Protein AF-A0A3M1G5M4-F1 (afdb_monomer_lite)

Sequence (128 aa):
MGLYNNISKVSLKWKFIGIAILLLLGIESVFSCYNLRFIGELIKRDDIKRVHLIAEIIKNGLYNIMLQGRGKEFQNFLDSLIAEELEEVRIFDPYSGTIVASSVRSEIGQRIYKEDLQRYQHQGQPEV

pLDDT: mean 76.92, std 12.08, range [38.0, 94.06]

Radius of gyration: 28.44 Å; chains: 1; bounding box: 59×42×74 Å

Structure (mmCIF, N/CA/C/O backbone):
data_AF-A0A3M1G5M4-F1
#
_entry.id   AF-A0A3M1G5M4-F1
#
loop_
_atom_site.group_PDB
_atom_site.id
_atom_site.type_symbol
_atom_site.label_atom_id
_atom_site.label_alt_id
_atom_site.label_comp_id
_atom_site.label_asym_id
_atom_site.label_entity_id
_atom_site.label_seq_id
_atom_site.pdbx_PDB_ins_code
_atom_site.Cartn_x
_atom_site.Cartn_y
_atom_site.Cartn_z
_atom_site.occupancy
_atom_site.B_iso_or_equiv
_atom_site.auth_seq_id
_atom_site.auth_comp_id
_atom_site.auth_asym_id
_atom_site.auth_atom_id
_atom_site.pdbx_PDB_model_num
ATOM 1 N N . MET A 1 1 ? 35.215 -23.759 -34.981 1.00 49.88 1 MET A N 1
ATOM 2 C CA . MET A 1 1 ? 36.030 -22.773 -35.730 1.00 49.88 1 MET A CA 1
ATOM 3 C C . MET A 1 1 ? 35.537 -22.704 -37.182 1.00 49.88 1 MET A C 1
ATOM 5 O O . MET A 1 1 ? 36.193 -23.198 -38.080 1.00 49.88 1 MET A O 1
ATOM 9 N N . GLY A 1 2 ? 34.321 -22.190 -37.410 1.00 48.41 2 GLY A N 1
ATOM 10 C CA . GLY A 1 2 ? 33.656 -22.242 -38.731 1.00 48.41 2 GLY A CA 1
ATOM 11 C C . GLY A 1 2 ? 32.691 -21.084 -39.019 1.00 48.41 2 GLY A C 1
ATOM 12 O O . GLY A 1 2 ? 32.420 -20.786 -40.175 1.00 48.41 2 GLY A O 1
ATOM 13 N N . LEU A 1 3 ? 32.244 -20.359 -37.986 1.00 51.59 3 LEU A N 1
ATOM 14 C CA . LEU A 1 3 ? 31.397 -19.168 -38.134 1.00 51.59 3 LEU A CA 1
ATOM 15 C C . LEU A 1 3 ? 32.161 -17.940 -38.658 1.00 51.59 3 LEU A C 1
ATOM 17 O O . LEU A 1 3 ? 31.621 -17.179 -39.455 1.00 51.59 3 LEU A O 1
ATOM 21 N N . TYR A 1 4 ? 33.435 -17.778 -38.285 1.00 53.66 4 TYR A N 1
ATOM 22 C CA . TYR A 1 4 ? 34.236 -16.610 -38.683 1.00 53.66 4 TYR A CA 1
ATOM 23 C C . TYR A 1 4 ? 34.513 -16.564 -40.199 1.00 53.66 4 TYR A C 1
ATOM 25 O O . TYR A 1 4 ? 34.585 -15.492 -40.797 1.00 53.66 4 TYR A O 1
ATOM 33 N N . ASN A 1 5 ? 34.595 -17.733 -40.846 1.00 53.19 5 ASN A N 1
ATOM 34 C CA . ASN A 1 5 ? 34.932 -17.836 -42.268 1.00 53.19 5 ASN A CA 1
ATOM 35 C C . ASN A 1 5 ? 33.760 -17.488 -43.202 1.00 53.19 5 ASN A C 1
ATOM 37 O O . ASN A 1 5 ? 33.986 -17.036 -44.323 1.00 53.19 5 ASN A O 1
ATOM 41 N N . ASN A 1 6 ? 32.512 -17.643 -42.746 1.00 56.22 6 ASN A N 1
ATOM 42 C CA . ASN A 1 6 ? 31.329 -17.290 -43.541 1.00 56.22 6 ASN A CA 1
ATOM 43 C C . ASN A 1 6 ? 31.044 -15.781 -43.523 1.00 56.22 6 ASN A C 1
ATOM 45 O O . ASN A 1 6 ? 30.634 -15.215 -44.533 1.00 56.22 6 ASN A O 1
ATOM 49 N N . ILE A 1 7 ? 31.353 -15.105 -42.412 1.00 57.41 7 ILE A N 1
ATOM 50 C CA . ILE A 1 7 ? 31.188 -13.650 -42.265 1.00 57.41 7 ILE A CA 1
ATOM 51 C C . ILE A 1 7 ? 32.133 -12.892 -43.215 1.00 57.41 7 ILE A C 1
ATOM 53 O O . ILE A 1 7 ? 31.797 -11.819 -43.715 1.00 57.41 7 ILE A O 1
ATOM 57 N N . SER A 1 8 ? 33.297 -13.466 -43.534 1.00 57.69 8 SER A N 1
ATOM 58 C CA . SER A 1 8 ? 34.268 -12.878 -44.464 1.00 57.69 8 SER A CA 1
ATOM 59 C C . SER A 1 8 ? 33.704 -12.682 -45.883 1.00 57.69 8 SER A C 1
ATOM 61 O O . SER A 1 8 ? 33.941 -11.628 -46.474 1.00 57.69 8 SER A O 1
ATOM 63 N N . LYS A 1 9 ? 32.868 -13.614 -46.376 1.00 61.06 9 LYS A N 1
ATOM 64 C CA . LYS A 1 9 ? 32.287 -13.610 -47.739 1.00 61.06 9 LYS A CA 1
ATOM 65 C C . LYS A 1 9 ? 31.074 -12.688 -47.928 1.00 61.06 9 LYS A C 1
ATOM 67 O O . LYS A 1 9 ? 30.609 -12.512 -49.051 1.00 61.06 9 LYS A O 1
ATOM 72 N N . VAL A 1 10 ? 30.550 -12.105 -46.852 1.00 64.50 10 VAL A N 1
ATOM 73 C CA . VAL A 1 10 ? 29.405 -11.188 -46.907 1.00 64.50 10 VAL A CA 1
ATOM 74 C C . VAL A 1 10 ? 29.863 -9.832 -47.452 1.00 64.50 10 VAL A C 1
ATOM 76 O O . VAL A 1 10 ? 30.880 -9.293 -47.005 1.00 64.50 10 VAL A O 1
ATOM 79 N N . SER A 1 11 ? 29.126 -9.278 -48.422 1.00 76.06 11 SER A N 1
ATOM 80 C CA . SER A 1 11 ? 29.497 -8.007 -49.054 1.00 76.06 11 SER A CA 1
ATOM 81 C C . SER A 1 11 ? 29.591 -6.883 -48.016 1.00 76.06 11 SER A C 1
ATOM 83 O O . SER A 1 11 ? 28.839 -6.847 -47.040 1.00 76.06 11 SER A O 1
ATOM 85 N N . LEU A 1 12 ? 30.531 -5.954 -48.219 1.00 76.25 12 LEU A N 1
ATOM 86 C CA . LEU A 1 12 ? 30.846 -4.892 -47.256 1.00 76.25 12 LEU A CA 1
ATOM 87 C C . LEU A 1 12 ? 29.596 -4.094 -46.831 1.00 76.25 12 LEU A C 1
ATOM 89 O O . LEU A 1 12 ? 29.453 -3.742 -45.665 1.00 76.25 12 LEU A O 1
ATOM 93 N N . LYS A 1 13 ? 28.643 -3.907 -47.756 1.00 81.50 13 LYS A N 1
ATOM 94 C CA . LYS A 1 13 ? 27.353 -3.236 -47.523 1.00 81.50 13 LYS A CA 1
ATOM 95 C C . LYS A 1 13 ? 26.525 -3.917 -46.424 1.00 81.50 13 LYS A C 1
ATOM 97 O O . LYS A 1 13 ? 25.999 -3.242 -45.547 1.00 81.50 13 LYS A O 1
ATOM 102 N N . TRP A 1 14 ? 26.461 -5.248 -46.424 1.00 82.00 14 TRP A N 1
ATOM 103 C CA . TRP A 1 14 ? 25.706 -6.020 -45.432 1.00 82.00 14 TRP A CA 1
ATOM 104 C C . TRP A 1 14 ? 26.375 -6.045 -44.054 1.00 82.00 14 TRP A C 1
ATOM 106 O O . TRP A 1 14 ? 25.678 -6.097 -43.044 1.00 82.00 14 TRP A O 1
ATOM 116 N N . LYS A 1 15 ? 27.709 -5.934 -43.991 1.00 82.19 15 LYS A N 1
ATOM 117 C CA . LYS A 1 15 ? 28.430 -5.783 -42.715 1.00 82.19 15 LYS A CA 1
ATOM 118 C C . LYS A 1 15 ? 28.076 -4.460 -42.032 1.00 82.19 15 LYS A C 1
ATOM 120 O O . LYS A 1 15 ? 27.795 -4.456 -40.838 1.00 82.19 15 LYS A O 1
ATOM 125 N N . PHE A 1 16 ? 28.013 -3.364 -42.792 1.00 88.19 16 PHE A N 1
ATOM 126 C CA . PHE A 1 16 ? 27.584 -2.063 -42.267 1.00 88.19 16 PHE A CA 1
ATOM 127 C C . PHE A 1 16 ? 26.124 -2.066 -41.806 1.00 88.19 16 PHE A C 1
ATOM 129 O O . PHE A 1 16 ? 25.833 -1.548 -40.732 1.00 88.19 16 PHE A O 1
ATOM 136 N N . ILE A 1 17 ? 25.223 -2.701 -42.563 1.00 88.44 17 ILE A N 1
ATOM 137 C CA . ILE A 1 17 ? 23.811 -2.852 -42.174 1.00 88.44 17 ILE A CA 1
ATOM 138 C C . ILE A 1 17 ? 23.686 -3.640 -40.862 1.00 88.44 17 ILE A C 1
ATOM 140 O O . ILE A 1 17 ? 22.975 -3.214 -39.957 1.00 88.44 17 ILE A O 1
ATOM 144 N N . GLY A 1 18 ? 24.420 -4.748 -40.722 1.00 88.12 18 GLY A N 1
ATOM 145 C CA . GLY A 1 18 ? 24.417 -5.546 -39.494 1.00 88.12 18 GLY A CA 1
ATOM 146 C C . GLY A 1 18 ? 24.924 -4.771 -38.275 1.00 88.12 18 GLY A C 1
ATOM 147 O O . GLY A 1 18 ? 24.314 -4.840 -37.213 1.00 88.12 18 GLY A O 1
ATOM 148 N N . ILE A 1 19 ? 25.997 -3.988 -38.435 1.00 89.75 19 ILE A N 1
ATOM 149 C CA . ILE A 1 19 ? 26.532 -3.127 -37.368 1.00 89.75 19 ILE A CA 1
ATOM 150 C C . ILE A 1 19 ? 25.530 -2.030 -36.994 1.00 89.75 19 ILE A C 1
ATOM 152 O O . ILE A 1 19 ? 25.320 -1.784 -35.811 1.00 89.75 19 ILE A O 1
ATOM 156 N N . ALA A 1 20 ? 24.883 -1.400 -37.977 1.00 90.81 20 ALA A N 1
ATOM 157 C CA . ALA A 1 20 ? 23.881 -0.367 -37.727 1.00 90.81 20 ALA A CA 1
ATOM 158 C C . ALA A 1 20 ? 22.679 -0.913 -36.937 1.00 90.81 20 ALA A C 1
ATOM 160 O O . ALA A 1 20 ? 22.239 -0.276 -35.984 1.00 90.81 20 ALA A O 1
ATOM 161 N N . ILE A 1 21 ? 22.200 -2.115 -37.276 1.00 93.4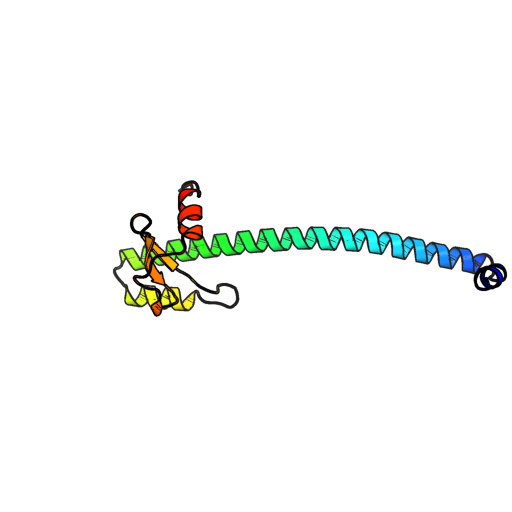4 21 ILE A N 1
ATOM 162 C CA . ILE A 1 21 ? 21.134 -2.801 -36.529 1.00 93.44 21 ILE A CA 1
ATOM 163 C C . ILE A 1 21 ? 21.590 -3.123 -35.101 1.00 93.44 21 ILE A C 1
ATOM 165 O O . ILE A 1 21 ? 20.847 -2.890 -34.155 1.00 93.44 21 ILE A O 1
ATOM 169 N N . LEU A 1 22 ? 22.819 -3.615 -34.926 1.00 92.38 22 LEU A N 1
ATOM 170 C CA . LEU A 1 22 ? 23.381 -3.907 -33.603 1.00 92.38 22 LEU A CA 1
ATOM 171 C C . LEU A 1 22 ? 23.484 -2.657 -32.724 1.00 92.38 22 LEU A C 1
ATOM 173 O O . LEU A 1 22 ? 23.175 -2.714 -31.536 1.00 92.38 22 LEU A O 1
ATOM 177 N N . LEU A 1 23 ? 23.895 -1.531 -33.308 1.00 93.19 23 LEU A N 1
ATOM 178 C CA . LEU A 1 23 ? 23.960 -0.250 -32.610 1.00 93.19 23 LEU A CA 1
ATOM 179 C C . LEU A 1 23 ? 22.565 0.252 -32.232 1.00 93.19 23 LEU A C 1
ATOM 181 O O . LEU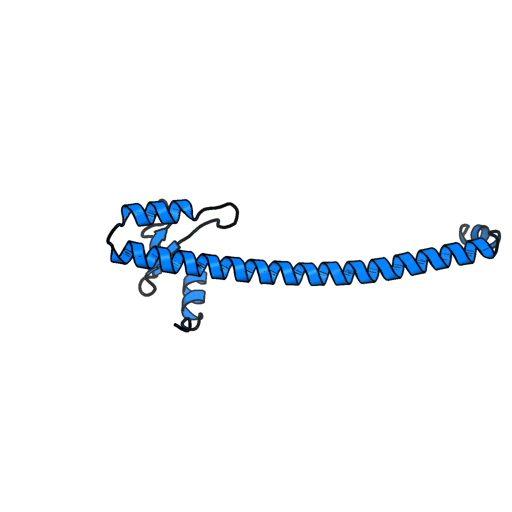 A 1 23 ? 22.372 0.668 -31.094 1.00 93.19 23 LEU A O 1
ATOM 185 N N . LEU A 1 24 ? 21.595 0.157 -33.145 1.00 93.81 24 LEU A N 1
ATOM 186 C CA . LEU A 1 24 ? 20.197 0.497 -32.868 1.00 93.81 24 LEU A CA 1
ATOM 187 C C . LEU A 1 24 ? 19.637 -0.334 -31.710 1.00 93.81 24 LEU A C 1
ATOM 189 O O . LEU A 1 24 ? 19.181 0.234 -30.722 1.00 93.81 24 LEU A O 1
ATOM 193 N N . LEU A 1 25 ? 19.766 -1.661 -31.777 1.00 94.06 25 LEU A N 1
ATOM 194 C CA . LEU A 1 25 ? 19.302 -2.563 -30.720 1.00 94.06 25 LEU A CA 1
ATOM 195 C C . LEU A 1 25 ? 20.005 -2.301 -29.384 1.00 94.06 25 LEU A C 1
ATOM 197 O O . LEU A 1 25 ? 19.379 -2.387 -28.327 1.00 94.06 25 LEU A O 1
ATOM 201 N N . GLY A 1 26 ? 21.299 -1.972 -29.418 1.00 93.25 26 GLY A N 1
ATOM 202 C CA . GLY A 1 26 ? 22.059 -1.608 -28.226 1.00 93.25 26 GLY A CA 1
ATOM 203 C C . GLY A 1 26 ? 21.512 -0.346 -27.559 1.00 93.25 26 GLY A C 1
ATOM 204 O O . GLY A 1 26 ? 21.272 -0.345 -26.352 1.00 93.25 26 GLY A O 1
ATOM 205 N N . ILE A 1 27 ? 21.263 0.706 -28.343 1.00 93.25 27 ILE A N 1
ATOM 206 C CA . ILE A 1 27 ? 20.713 1.975 -27.848 1.00 93.25 27 ILE A CA 1
ATOM 207 C C . ILE A 1 27 ? 19.299 1.769 -27.290 1.00 93.25 27 ILE A C 1
ATOM 209 O O . ILE A 1 27 ? 19.017 2.202 -26.171 1.00 93.25 27 ILE A O 1
ATOM 213 N N . GLU A 1 28 ? 18.433 1.061 -28.020 1.00 91.69 28 GLU A N 1
ATOM 214 C CA . GLU A 1 28 ? 17.067 0.757 -27.578 1.00 91.69 28 GLU A CA 1
ATOM 215 C C . GLU A 1 28 ? 17.052 -0.071 -26.288 1.00 91.69 28 GLU A C 1
ATOM 217 O O . GLU A 1 28 ? 16.288 0.227 -25.372 1.00 91.69 28 GLU A O 1
ATOM 222 N N . SER A 1 29 ? 17.941 -1.059 -26.162 1.00 91.31 29 SER A N 1
ATOM 223 C CA . SER A 1 29 ? 18.038 -1.894 -24.957 1.00 91.31 29 SER A CA 1
ATOM 224 C C . SER A 1 29 ? 18.456 -1.086 -23.727 1.00 91.31 29 SER A C 1
ATOM 226 O O . SER A 1 29 ? 17.886 -1.255 -22.646 1.00 91.31 29 SER A O 1
ATOM 228 N N . VAL A 1 30 ? 19.429 -0.180 -23.878 1.00 90.88 30 VAL A N 1
ATOM 229 C CA . VAL A 1 30 ? 19.865 0.707 -22.788 1.00 90.88 30 VAL A CA 1
ATOM 230 C C . VAL A 1 30 ? 18.732 1.646 -22.377 1.00 90.88 30 VAL A C 1
ATOM 232 O O . VAL A 1 30 ? 18.440 1.765 -21.185 1.00 90.88 30 VAL A O 1
ATOM 235 N N . PHE A 1 31 ? 18.055 2.262 -23.350 1.00 91.00 31 PHE A N 1
ATOM 236 C CA . PHE A 1 31 ? 16.930 3.157 -23.086 1.00 91.00 31 PHE A CA 1
ATOM 237 C C . PHE A 1 31 ? 15.766 2.423 -22.409 1.00 91.00 31 PHE A C 1
ATOM 239 O O . PHE A 1 31 ? 15.228 2.900 -21.411 1.00 91.00 31 PHE A O 1
ATOM 246 N N . SER A 1 32 ? 15.428 1.221 -22.880 1.00 88.81 32 SER A N 1
ATOM 247 C CA . SER A 1 32 ? 14.386 0.380 -22.289 1.00 88.81 32 SER A CA 1
ATOM 248 C C . SER A 1 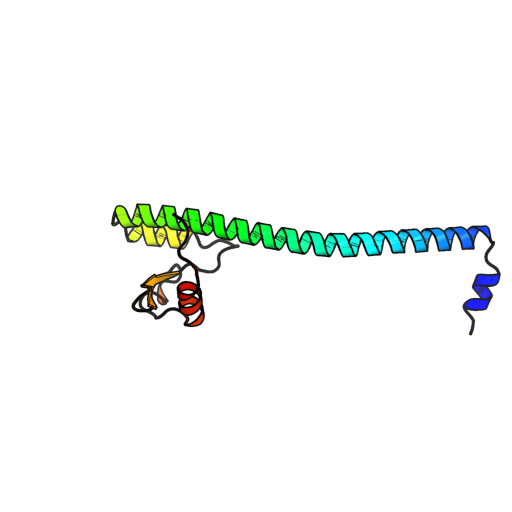32 ? 14.705 0.008 -20.841 1.00 88.81 32 SER A C 1
ATOM 250 O O . SER A 1 32 ? 13.824 0.049 -19.985 1.00 88.81 32 SER A O 1
ATOM 252 N N . CYS A 1 33 ? 15.961 -0.328 -20.539 1.00 84.00 33 CYS A N 1
ATOM 253 C CA . CYS A 1 33 ? 16.375 -0.670 -19.179 1.00 84.00 33 CYS A CA 1
ATOM 254 C C . CYS A 1 33 ? 16.276 0.540 -18.234 1.00 84.00 33 CYS A C 1
ATOM 256 O O . CYS A 1 33 ? 15.806 0.413 -17.101 1.00 84.00 33 CYS A O 1
ATOM 258 N N . TYR A 1 34 ? 16.656 1.728 -18.712 1.00 85.06 34 TYR A N 1
ATOM 259 C CA . TYR A 1 34 ? 16.507 2.968 -17.952 1.00 85.06 34 TYR A CA 1
ATOM 260 C C . TYR A 1 34 ? 15.031 3.311 -17.709 1.00 85.06 34 TYR A C 1
ATOM 262 O O . TYR A 1 34 ? 14.634 3.594 -16.579 1.00 85.06 34 TYR A O 1
ATOM 270 N N . ASN A 1 35 ? 14.205 3.206 -18.751 1.00 82.00 35 ASN A N 1
ATOM 271 C CA . ASN A 1 35 ? 12.781 3.507 -18.679 1.00 82.00 35 ASN A CA 1
ATOM 272 C C . ASN A 1 35 ? 12.038 2.561 -17.722 1.00 82.00 35 ASN A C 1
ATOM 274 O O . ASN A 1 35 ? 11.243 3.014 -16.908 1.00 82.00 35 ASN A O 1
ATOM 278 N N . LEU A 1 36 ? 12.346 1.259 -17.743 1.00 78.25 36 LEU A N 1
ATOM 279 C CA . LEU A 1 36 ? 11.754 0.284 -16.817 1.00 78.25 36 LEU A CA 1
ATOM 280 C C . LEU A 1 36 ? 12.087 0.591 -15.351 1.00 78.25 36 LEU A C 1
ATOM 282 O O . LEU A 1 36 ? 11.212 0.497 -14.490 1.00 78.25 36 LEU A O 1
ATOM 286 N N . ARG A 1 37 ? 13.330 0.994 -15.059 1.00 78.19 37 ARG A N 1
ATOM 287 C CA . ARG A 1 37 ? 13.711 1.420 -13.702 1.00 78.19 37 ARG A CA 1
ATOM 288 C C . ARG A 1 37 ? 12.964 2.681 -13.277 1.00 78.19 37 ARG A C 1
ATOM 290 O O . ARG A 1 37 ? 12.471 2.741 -12.156 1.00 78.19 37 ARG A O 1
ATOM 297 N N . PHE A 1 38 ? 12.850 3.655 -14.175 1.00 73.69 38 PHE A N 1
ATOM 298 C CA . PHE A 1 38 ? 12.168 4.917 -13.906 1.00 73.69 38 PHE A CA 1
ATOM 299 C C . PHE A 1 38 ? 10.658 4.732 -13.676 1.00 73.69 38 PHE A C 1
ATOM 301 O O . PHE A 1 38 ? 10.111 5.257 -12.709 1.00 73.69 38 PHE A O 1
ATOM 308 N N . ILE A 1 39 ? 10.000 3.912 -14.502 1.00 68.88 39 ILE A N 1
ATOM 309 C CA . ILE A 1 39 ? 8.588 3.539 -14.334 1.00 68.88 39 ILE A CA 1
ATOM 310 C C . ILE A 1 39 ? 8.374 2.823 -12.995 1.00 68.88 39 ILE A C 1
ATOM 312 O O . ILE A 1 39 ? 7.425 3.136 -12.281 1.00 68.88 39 ILE A O 1
ATOM 316 N N . GLY A 1 40 ? 9.276 1.914 -12.611 1.00 66.12 40 GLY A N 1
ATOM 317 C CA . GLY A 1 40 ? 9.189 1.215 -11.327 1.00 66.12 40 GLY A CA 1
ATOM 318 C C . GLY A 1 40 ? 9.226 2.153 -10.113 1.00 66.12 40 GLY A C 1
ATOM 319 O O . GLY A 1 40 ? 8.521 1.920 -9.133 1.00 66.12 40 GLY A O 1
ATOM 320 N N . GLU A 1 41 ? 10.011 3.232 -10.169 1.00 70.62 41 GLU A N 1
ATOM 321 C CA . GLU A 1 41 ? 10.015 4.247 -9.109 1.00 70.62 41 GLU A CA 1
ATOM 322 C C . GLU A 1 41 ? 8.766 5.132 -9.110 1.00 70.62 41 GLU A C 1
ATOM 324 O O . GLU A 1 41 ? 8.293 5.516 -8.039 1.00 70.62 41 GLU A O 1
ATOM 329 N N . LEU A 1 42 ? 8.238 5.466 -10.288 1.00 66.81 42 LEU A N 1
ATOM 330 C CA . LEU A 1 42 ? 7.006 6.244 -10.428 1.00 66.81 42 LEU A CA 1
ATOM 331 C C . LEU A 1 42 ? 5.803 5.496 -9.854 1.00 66.81 42 LEU A C 1
ATOM 333 O O . LEU A 1 42 ? 5.081 6.071 -9.045 1.00 66.81 42 LEU A O 1
ATOM 337 N N . ILE A 1 43 ? 5.650 4.211 -10.193 1.00 65.38 43 ILE A N 1
ATOM 338 C CA . ILE A 1 43 ? 4.567 3.359 -9.682 1.00 65.38 43 ILE A CA 1
ATOM 339 C C . ILE A 1 43 ? 4.606 3.321 -8.152 1.00 65.38 43 ILE A C 1
ATOM 341 O O . ILE A 1 43 ? 3.617 3.639 -7.506 1.00 65.38 43 ILE A O 1
ATOM 345 N N . LYS A 1 44 ? 5.780 3.069 -7.555 1.00 68.12 44 LYS A N 1
ATOM 346 C CA . LYS A 1 44 ? 5.919 3.055 -6.089 1.00 68.12 44 LYS A CA 1
ATOM 347 C C . LYS A 1 44 ? 5.525 4.378 -5.433 1.00 68.12 44 LYS A C 1
ATOM 349 O O . LYS A 1 44 ? 4.936 4.369 -4.356 1.00 68.12 44 LYS A O 1
ATOM 354 N N . ARG A 1 45 ? 5.877 5.522 -6.030 1.00 66.25 45 ARG A N 1
ATOM 355 C CA . ARG A 1 45 ? 5.507 6.835 -5.473 1.00 66.25 45 ARG A CA 1
ATOM 356 C C . ARG A 1 45 ? 4.014 7.104 -5.595 1.00 66.25 45 ARG A C 1
ATOM 358 O O . ARG A 1 45 ? 3.440 7.669 -4.666 1.00 66.25 45 ARG A O 1
ATOM 365 N N . ASP A 1 46 ? 3.407 6.728 -6.712 1.00 68.12 46 ASP A N 1
ATOM 366 C CA . ASP A 1 46 ? 1.973 6.902 -6.919 1.00 68.12 46 ASP A CA 1
ATOM 367 C C . ASP A 1 46 ? 1.160 5.979 -6.007 1.00 68.12 46 ASP A C 1
ATOM 369 O O . ASP A 1 46 ? 0.190 6.444 -5.411 1.00 68.12 46 ASP A O 1
ATOM 373 N N . ASP A 1 47 ? 1.607 4.742 -5.786 1.00 68.06 47 ASP A N 1
ATOM 374 C CA . ASP A 1 47 ? 0.995 3.819 -4.824 1.00 68.06 47 ASP A CA 1
ATOM 375 C C . ASP A 1 47 ? 1.053 4.384 -3.398 1.00 68.06 47 ASP A C 1
ATOM 377 O O . ASP A 1 47 ? 0.041 4.424 -2.699 1.00 68.06 47 ASP A O 1
ATOM 381 N N . ILE A 1 48 ? 2.204 4.926 -2.975 1.00 72.94 48 ILE A N 1
ATOM 382 C CA . ILE A 1 48 ? 2.340 5.573 -1.657 1.00 72.94 48 ILE A CA 1
ATOM 383 C C . ILE A 1 48 ? 1.386 6.768 -1.525 1.00 72.94 48 ILE A C 1
ATOM 385 O O . ILE A 1 48 ? 0.732 6.926 -0.493 1.00 72.94 48 ILE A O 1
ATOM 389 N N . LYS A 1 49 ? 1.283 7.613 -2.559 1.00 70.56 49 LYS A N 1
ATOM 390 C CA . LYS A 1 49 ? 0.366 8.764 -2.550 1.00 70.56 49 LYS A CA 1
ATOM 391 C C . LYS A 1 49 ? -1.095 8.328 -2.483 1.00 70.56 49 LYS A C 1
ATOM 393 O O . LYS A 1 49 ? -1.867 8.937 -1.746 1.00 70.56 49 LYS A O 1
ATOM 398 N N . ARG A 1 50 ? -1.473 7.284 -3.224 1.00 67.94 50 ARG A N 1
ATOM 399 C CA . ARG A 1 50 ? -2.826 6.710 -3.195 1.00 67.94 50 ARG A CA 1
ATOM 400 C C . ARG A 1 50 ? -3.167 6.181 -1.809 1.00 67.94 50 ARG A C 1
ATOM 402 O O . ARG A 1 50 ? -4.197 6.567 -1.266 1.00 67.94 50 ARG A O 1
ATOM 409 N N . VAL A 1 51 ? -2.275 5.398 -1.203 1.00 70.38 51 VAL A N 1
ATOM 410 C CA . VAL A 1 51 ? -2.451 4.885 0.165 1.00 70.38 51 VAL A CA 1
ATOM 411 C C . VAL A 1 51 ? -2.588 6.027 1.172 1.00 70.38 51 VAL A C 1
ATOM 413 O O . VAL A 1 51 ? -3.439 5.961 2.054 1.00 70.38 51 VAL A O 1
ATOM 416 N N . HIS A 1 52 ? -1.807 7.102 1.031 1.00 75.62 52 HIS A N 1
ATOM 417 C CA . HIS A 1 52 ? -1.912 8.262 1.916 1.00 75.62 52 HIS A CA 1
ATOM 418 C C . HIS A 1 52 ? -3.269 8.972 1.802 1.00 75.62 52 HIS A C 1
ATOM 420 O O . HIS A 1 52 ? -3.916 9.219 2.817 1.00 75.62 52 HIS A O 1
ATOM 426 N N . LEU A 1 53 ? -3.734 9.236 0.577 1.00 71.19 53 LEU A N 1
ATOM 427 C CA . LEU A 1 53 ? -5.043 9.851 0.324 1.00 71.19 53 LEU A CA 1
ATOM 428 C C . LEU A 1 53 ? -6.189 8.988 0.856 1.00 71.19 53 LEU A C 1
ATOM 430 O O . LEU A 1 53 ? -7.117 9.492 1.483 1.00 71.19 53 LEU A O 1
ATOM 434 N N . ILE A 1 54 ? -6.108 7.676 0.641 1.00 71.25 54 ILE A N 1
ATOM 435 C CA . ILE A 1 54 ? -7.057 6.708 1.187 1.00 71.25 54 ILE A CA 1
ATOM 436 C C . ILE A 1 54 ? -7.052 6.776 2.716 1.00 71.25 54 ILE A C 1
ATOM 438 O O . ILE A 1 54 ? -8.113 6.913 3.317 1.00 71.25 54 ILE A O 1
ATOM 442 N N . ALA A 1 55 ? -5.881 6.745 3.356 1.00 74.06 55 ALA A N 1
ATOM 443 C CA . ALA A 1 55 ? -5.772 6.833 4.810 1.00 74.06 55 ALA A CA 1
ATOM 444 C C . ALA A 1 55 ? -6.385 8.133 5.360 1.00 74.06 55 ALA A C 1
ATOM 446 O O . ALA A 1 55 ? -7.037 8.113 6.404 1.00 74.06 55 ALA A O 1
ATOM 447 N N . GLU A 1 56 ? -6.234 9.250 4.649 1.00 77.94 56 GLU A N 1
ATOM 448 C CA . GLU A 1 56 ? -6.831 10.533 5.019 1.00 77.94 56 GLU A CA 1
ATOM 449 C C . GLU A 1 56 ? -8.362 10.532 4.874 1.00 77.94 56 GLU A C 1
ATOM 451 O O . GLU A 1 56 ? -9.074 10.952 5.791 1.00 77.94 56 GLU A O 1
ATOM 456 N N . ILE A 1 57 ? -8.891 9.987 3.774 1.00 72.69 57 ILE A N 1
ATOM 457 C CA . ILE A 1 57 ? -10.337 9.807 3.567 1.00 72.69 57 ILE A CA 1
ATOM 458 C C . ILE A 1 57 ? -10.923 8.903 4.658 1.00 72.69 57 ILE A C 1
ATOM 460 O O . ILE A 1 57 ? -11.961 9.228 5.239 1.00 72.69 57 ILE A O 1
ATOM 464 N N . ILE A 1 58 ? -10.235 7.803 4.977 1.00 73.25 58 ILE A N 1
ATOM 465 C CA . ILE A 1 58 ? -10.611 6.874 6.044 1.00 73.25 58 ILE A CA 1
ATOM 466 C C . ILE A 1 58 ? -10.624 7.603 7.388 1.00 73.25 58 ILE A C 1
ATOM 468 O O . ILE A 1 58 ? -11.638 7.565 8.079 1.00 73.25 58 ILE A O 1
ATOM 472 N N . LYS A 1 59 ? -9.555 8.324 7.745 1.00 77.62 59 LYS A N 1
ATOM 473 C CA . LYS A 1 59 ? -9.469 9.106 8.990 1.00 77.62 59 LYS A CA 1
ATOM 474 C C . LYS A 1 59 ? -10.634 10.091 9.116 1.00 77.62 59 LYS A C 1
ATOM 476 O O . LYS A 1 59 ? -11.286 10.134 10.159 1.00 77.62 59 LYS A O 1
ATOM 481 N N . ASN A 1 60 ? -10.922 10.845 8.058 1.00 76.00 60 ASN A N 1
ATOM 482 C CA . ASN A 1 60 ? -11.986 11.848 8.058 1.00 76.00 60 ASN A CA 1
ATOM 483 C C . ASN A 1 60 ? -13.384 11.210 8.138 1.00 76.00 60 ASN A C 1
ATOM 485 O O . ASN A 1 60 ? -14.245 11.692 8.879 1.00 76.00 60 ASN A O 1
ATOM 489 N N . GLY A 1 61 ? -13.606 10.096 7.433 1.00 73.25 61 GLY A N 1
ATOM 490 C CA . GLY A 1 61 ? -14.843 9.315 7.520 1.00 73.25 61 GLY A CA 1
ATOM 491 C C . GLY A 1 61 ? -15.057 8.726 8.915 1.00 73.25 61 GLY A C 1
ATOM 492 O O . GLY A 1 61 ? -16.128 8.886 9.502 1.00 73.25 61 GLY A O 1
ATOM 493 N N . LEU A 1 62 ? -14.012 8.124 9.489 1.00 74.50 62 LEU A N 1
ATOM 494 C CA . LEU A 1 62 ? -14.035 7.545 10.833 1.00 74.50 62 LEU A CA 1
ATOM 495 C C . LEU A 1 62 ? -14.317 8.600 11.902 1.00 74.50 62 LEU A C 1
ATOM 497 O O . LEU A 1 62 ? -15.165 8.367 12.760 1.00 74.50 62 LEU A O 1
ATOM 501 N N . TYR A 1 63 ? -13.658 9.760 11.840 1.00 75.00 63 TYR A N 1
ATOM 502 C CA . TYR A 1 63 ? -13.862 10.843 12.803 1.00 75.00 63 TYR A CA 1
ATOM 503 C C . TYR A 1 63 ? -15.320 11.322 12.813 1.00 75.00 63 TYR A C 1
ATOM 505 O O . TYR A 1 63 ? -15.938 11.415 13.874 1.00 75.00 63 TYR A O 1
ATOM 513 N N . ASN A 1 64 ? -15.910 11.529 11.632 1.00 73.38 64 ASN A N 1
ATOM 514 C CA . ASN A 1 64 ? -17.313 11.928 11.512 1.00 73.38 64 ASN A CA 1
ATOM 515 C C . ASN A 1 64 ? -18.281 10.874 12.069 1.00 73.38 64 ASN A C 1
ATOM 517 O O . ASN A 1 64 ? -19.229 11.223 12.772 1.00 73.38 64 ASN A O 1
ATOM 521 N N . ILE A 1 65 ? -18.049 9.589 11.793 1.00 70.88 65 ILE A N 1
ATOM 522 C CA . ILE A 1 65 ? -18.930 8.509 12.264 1.00 70.88 65 ILE A CA 1
ATOM 523 C C . ILE A 1 65 ? -18.786 8.295 13.781 1.00 70.88 65 ILE A C 1
ATOM 525 O O . ILE A 1 65 ? -19.784 8.068 14.472 1.00 70.88 65 ILE A O 1
ATOM 529 N N . MET A 1 66 ? -17.564 8.409 14.314 1.00 69.69 66 MET A N 1
ATOM 530 C CA . MET A 1 66 ? -17.295 8.336 15.753 1.00 69.69 66 MET A CA 1
ATOM 531 C C . MET A 1 66 ? -17.973 9.474 16.517 1.00 69.69 66 MET A C 1
ATOM 533 O O . MET A 1 66 ? -18.619 9.211 17.530 1.00 69.69 66 MET A O 1
ATOM 537 N N . LEU A 1 67 ? -17.903 10.713 16.015 1.00 72.25 67 LEU A N 1
ATOM 538 C CA . LEU A 1 67 ? -18.588 11.859 16.624 1.00 72.25 67 LEU A CA 1
ATOM 539 C C . LEU A 1 67 ? -20.112 11.687 16.671 1.00 72.25 67 LEU A C 1
ATOM 541 O O . LEU A 1 67 ? -20.763 12.178 17.589 1.00 72.25 67 LEU A O 1
ATOM 545 N N . GLN A 1 68 ? -20.686 10.972 15.703 1.00 74.00 68 GLN A N 1
ATOM 546 C CA . GLN A 1 68 ?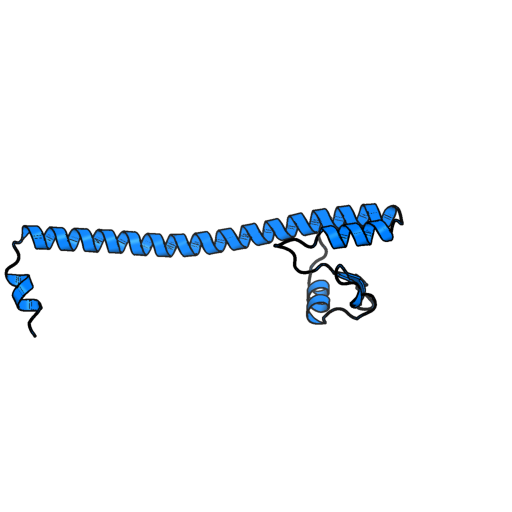 -22.121 10.694 15.655 1.00 74.00 68 GLN A CA 1
ATOM 547 C C . GLN A 1 68 ? -22.543 9.505 16.539 1.00 74.00 68 GLN A C 1
ATOM 549 O O . GLN A 1 68 ? -23.738 9.244 16.669 1.00 74.00 68 GLN A O 1
ATOM 554 N N . GLY A 1 69 ? -21.599 8.764 17.135 1.00 64.50 69 GLY A N 1
ATOM 555 C CA . GLY A 1 69 ? -21.885 7.602 17.986 1.00 64.50 69 GLY A CA 1
ATOM 556 C C . GLY A 1 69 ? -22.452 6.387 17.236 1.00 64.50 69 GLY A C 1
ATOM 557 O O . GLY A 1 69 ? -23.043 5.496 17.847 1.00 64.50 69 GLY A O 1
ATOM 558 N N . ARG A 1 70 ? -22.300 6.321 15.905 1.00 73.25 70 ARG A N 1
ATOM 559 C CA . ARG A 1 70 ? -22.956 5.315 15.047 1.00 73.25 70 ARG A CA 1
ATOM 560 C C . ARG A 1 70 ? -22.053 4.102 14.806 1.00 73.25 70 ARG A C 1
ATOM 562 O O . ARG A 1 70 ? -21.611 3.842 13.691 1.00 73.25 70 ARG A O 1
ATOM 569 N N . G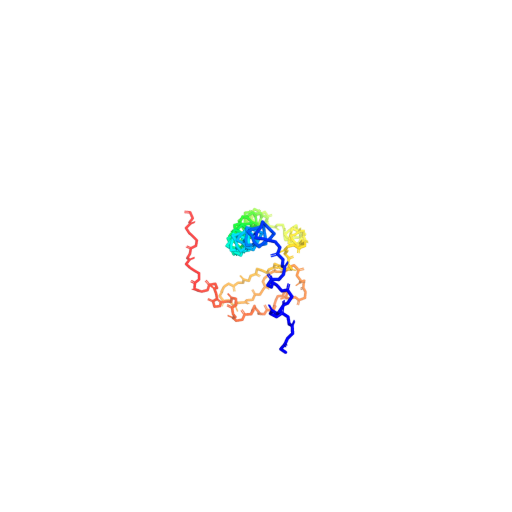LY A 1 71 ? -21.816 3.307 15.851 1.00 72.00 71 GLY A N 1
ATOM 570 C CA . GLY A 1 71 ? -20.910 2.144 15.795 1.00 72.00 71 GLY A CA 1
ATOM 571 C C . GLY A 1 71 ? -21.263 1.077 14.740 1.00 72.00 71 GLY A C 1
ATOM 572 O O . GLY A 1 71 ? -20.377 0.442 14.178 1.00 72.00 71 GLY A O 1
ATOM 573 N N . LYS A 1 72 ? -22.547 0.899 14.398 1.00 75.19 72 LYS A N 1
ATOM 574 C CA . LYS A 1 72 ? -22.960 -0.034 13.329 1.00 75.19 72 LYS A CA 1
ATOM 575 C C . LYS A 1 72 ? -22.557 0.459 11.936 1.00 75.19 72 LYS A C 1
ATOM 577 O O . LYS A 1 72 ? -22.181 -0.333 11.080 1.00 75.19 72 LYS A O 1
ATOM 582 N N . GLU A 1 73 ? -22.641 1.763 11.709 1.00 76.75 73 GLU A N 1
ATOM 583 C CA . GLU A 1 73 ? -22.289 2.377 10.424 1.00 76.75 73 GLU A CA 1
ATOM 584 C C . GLU A 1 73 ? -20.790 2.461 10.245 1.00 76.75 73 GLU A C 1
ATOM 586 O O . GLU A 1 73 ? -20.292 2.305 9.139 1.00 76.75 73 GLU A O 1
ATOM 591 N N . PHE A 1 74 ? -20.081 2.611 11.355 1.00 76.00 74 PHE A N 1
ATOM 592 C CA . PHE A 1 74 ? -18.640 2.509 11.409 1.00 76.00 74 PHE A CA 1
ATOM 593 C C . PHE A 1 74 ? -18.142 1.147 10.919 1.00 76.00 74 PHE A C 1
ATOM 595 O O . PHE A 1 74 ? -17.268 1.094 10.060 1.00 76.00 74 PHE A O 1
ATOM 602 N N . GLN A 1 75 ? -18.737 0.047 11.396 1.00 76.06 75 GLN A N 1
ATOM 603 C CA . GLN A 1 75 ? -18.370 -1.284 10.912 1.00 76.06 75 GLN A CA 1
ATOM 604 C C . GLN A 1 75 ? -18.705 -1.454 9.426 1.00 76.06 75 GLN A C 1
ATOM 606 O O . GLN A 1 75 ? -17.873 -1.943 8.677 1.00 76.06 75 GLN A O 1
ATOM 611 N N . ASN A 1 76 ? -19.880 -1.001 8.978 1.00 79.94 76 ASN A N 1
ATOM 612 C CA . ASN A 1 76 ? -20.243 -1.064 7.558 1.00 79.94 76 ASN A CA 1
ATOM 613 C C . ASN A 1 76 ? -19.297 -0.230 6.676 1.00 79.94 76 ASN A C 1
ATOM 615 O O . ASN A 1 76 ? -19.016 -0.613 5.545 1.00 79.94 76 ASN A O 1
ATOM 619 N N . PHE A 1 77 ? -18.809 0.904 7.186 1.00 78.62 77 PHE A N 1
ATOM 620 C CA . PHE A 1 77 ? -17.818 1.730 6.508 1.00 78.62 77 PHE A CA 1
ATOM 621 C C . PHE A 1 77 ? -16.471 1.007 6.412 1.00 78.62 77 PHE A C 1
ATOM 623 O O . PHE A 1 77 ? -15.920 0.926 5.320 1.00 78.62 77 PHE A O 1
ATOM 630 N N . LEU A 1 78 ? -15.982 0.405 7.502 1.00 76.50 78 LEU A N 1
ATOM 631 C CA . LEU A 1 78 ? -14.775 -0.433 7.478 1.00 76.50 78 LEU A CA 1
ATOM 632 C C . LEU A 1 78 ? -14.901 -1.606 6.502 1.00 76.50 78 LEU A C 1
ATOM 634 O O . LEU A 1 78 ? -13.993 -1.836 5.710 1.00 76.50 78 LEU A O 1
ATOM 638 N N . ASP A 1 79 ? -16.042 -2.295 6.519 1.00 76.50 79 ASP A N 1
ATOM 639 C CA . ASP A 1 79 ? -16.330 -3.408 5.613 1.00 76.50 79 ASP A CA 1
ATOM 640 C C . ASP A 1 79 ? -16.347 -2.926 4.139 1.00 76.50 79 ASP A C 1
ATOM 642 O O . ASP A 1 79 ? -15.954 -3.669 3.246 1.00 76.50 79 ASP A O 1
ATOM 646 N N . SER A 1 80 ? -16.738 -1.668 3.872 1.00 77.50 80 SER A N 1
ATOM 647 C CA . SER A 1 80 ? -16.731 -1.070 2.522 1.00 77.50 80 SER A CA 1
ATOM 648 C C . SER A 1 80 ? -15.357 -0.607 2.027 1.00 77.50 80 SER A C 1
ATOM 650 O O . SER A 1 80 ? -15.197 -0.347 0.836 1.00 77.50 80 SER A O 1
ATOM 652 N N . LEU A 1 81 ? -14.381 -0.474 2.929 1.00 73.25 81 LEU A N 1
ATOM 653 C CA . LEU A 1 81 ? -13.017 -0.066 2.591 1.00 73.25 81 LEU A CA 1
ATOM 654 C C . LEU A 1 81 ? -12.151 -1.239 2.130 1.00 73.25 81 LEU A C 1
ATOM 656 O O . LEU A 1 81 ? -11.132 -1.000 1.489 1.00 73.25 81 LEU A O 1
ATOM 660 N N . ILE A 1 82 ? -12.543 -2.484 2.429 1.00 74.38 82 ILE A N 1
ATOM 661 C CA . ILE A 1 82 ? -11.899 -3.654 1.829 1.00 74.38 82 ILE A CA 1
ATOM 662 C C . ILE A 1 82 ? -12.204 -3.635 0.326 1.00 74.38 82 ILE A C 1
ATOM 664 O O . ILE A 1 82 ? -13.344 -3.805 -0.105 1.00 74.38 82 ILE A O 1
ATOM 668 N N . ALA A 1 83 ? -11.160 -3.422 -0.465 1.00 66.19 83 ALA A N 1
ATOM 669 C CA . ALA A 1 83 ? -11.183 -3.404 -1.922 1.00 66.19 83 ALA A CA 1
ATOM 670 C C . ALA A 1 83 ? -9.968 -4.183 -2.445 1.00 66.19 83 ALA A C 1
ATOM 672 O O . ALA A 1 83 ? -9.116 -4.598 -1.668 1.00 66.19 83 ALA A O 1
ATOM 673 N N . GLU A 1 84 ? -9.850 -4.359 -3.762 1.00 58.62 84 GLU A N 1
ATOM 674 C CA . GLU A 1 84 ? -8.746 -5.118 -4.382 1.00 58.62 84 GLU A CA 1
ATOM 675 C C . GLU A 1 84 ? -7.342 -4.594 -3.985 1.00 58.62 84 GLU A C 1
ATOM 677 O O . GLU A 1 84 ? -6.375 -5.348 -3.990 1.00 58.62 84 GLU A O 1
ATOM 682 N N . GLU A 1 85 ? -7.242 -3.322 -3.574 1.00 63.91 85 GLU A N 1
ATOM 683 C CA . GLU A 1 85 ? -6.005 -2.654 -3.135 1.00 63.91 85 GLU A CA 1
ATOM 684 C C . GLU A 1 85 ? -5.814 -2.601 -1.599 1.00 63.91 85 GLU A C 1
ATOM 686 O O . GLU A 1 85 ? -4.744 -2.213 -1.128 1.00 63.91 85 GLU A O 1
ATOM 691 N N . LEU A 1 86 ? -6.826 -2.968 -0.801 1.00 70.88 86 LEU A N 1
ATOM 692 C CA . LEU A 1 86 ? -6.811 -2.909 0.668 1.00 70.88 86 LEU A CA 1
ATOM 693 C C . LEU A 1 86 ? -7.243 -4.253 1.248 1.00 70.88 86 LEU A C 1
ATOM 695 O O . LEU A 1 86 ? -8.432 -4.563 1.301 1.00 70.88 86 LEU A O 1
ATOM 699 N N . GLU A 1 87 ? -6.266 -5.022 1.720 1.00 80.25 87 GLU A N 1
ATOM 700 C CA . GLU A 1 87 ? -6.503 -6.346 2.301 1.00 80.25 87 GLU A CA 1
ATOM 701 C C . GLU A 1 87 ? -7.268 -6.259 3.629 1.00 80.25 87 GLU A C 1
ATOM 703 O O . GLU A 1 87 ? -8.214 -7.010 3.857 1.00 80.25 87 GLU A O 1
ATOM 708 N N . GLU A 1 88 ? -6.894 -5.314 4.496 1.00 83.56 88 GLU A N 1
ATOM 709 C CA . GLU A 1 88 ? -7.446 -5.208 5.844 1.00 83.56 88 GLU A CA 1
ATOM 710 C C . GLU A 1 88 ? -7.230 -3.824 6.467 1.00 83.56 88 GLU A C 1
ATOM 712 O O . GLU A 1 88 ? -6.216 -3.157 6.256 1.00 83.56 88 GLU A O 1
ATOM 717 N N . VAL A 1 89 ? -8.192 -3.402 7.291 1.00 83.88 89 VAL A N 1
ATOM 718 C CA . VAL A 1 89 ? -8.121 -2.173 8.093 1.00 83.88 89 VAL A CA 1
ATOM 719 C C . VAL A 1 89 ? -8.358 -2.505 9.562 1.00 83.88 89 VAL A C 1
ATOM 721 O O . VAL A 1 89 ? -9.341 -3.169 9.907 1.00 83.88 89 VAL A O 1
ATOM 724 N N . ARG A 1 90 ? -7.473 -2.004 10.431 1.00 87.19 90 ARG A N 1
ATOM 725 C CA . ARG A 1 90 ? -7.530 -2.163 11.890 1.00 87.19 90 ARG A CA 1
ATOM 726 C C . ARG A 1 90 ? -7.378 -0.821 12.588 1.00 87.19 90 ARG A C 1
ATOM 728 O O . ARG A 1 90 ? -6.554 0.003 12.202 1.00 87.19 90 ARG A O 1
ATOM 735 N N . ILE A 1 91 ? -8.135 -0.637 13.659 1.00 84.38 91 ILE A N 1
ATOM 736 C CA . ILE A 1 91 ? -8.039 0.503 14.566 1.00 84.38 91 ILE A CA 1
ATOM 737 C C . ILE A 1 91 ? -7.752 -0.062 15.944 1.00 84.38 91 ILE A C 1
ATOM 739 O O . ILE A 1 91 ? -8.459 -0.951 16.425 1.00 84.38 91 ILE A O 1
ATOM 743 N N . PHE A 1 92 ? -6.705 0.450 16.576 1.00 87.94 92 PHE A N 1
ATOM 744 C CA . PHE A 1 92 ? -6.238 -0.023 17.868 1.00 87.94 92 PHE A CA 1
ATOM 745 C C . PHE A 1 92 ? -6.053 1.138 18.838 1.00 87.94 92 PHE A C 1
ATOM 747 O O . PHE A 1 92 ? -5.791 2.272 18.439 1.00 87.94 92 PHE A O 1
ATOM 754 N N . ASP A 1 93 ? -6.194 0.839 20.124 1.00 85.44 93 ASP A N 1
ATOM 755 C CA . ASP A 1 93 ? -5.833 1.759 21.192 1.00 85.44 93 ASP A CA 1
ATOM 756 C C . ASP A 1 93 ? -4.300 1.801 21.332 1.00 85.44 93 ASP A C 1
ATOM 758 O O . ASP A 1 93 ? -3.694 0.758 21.595 1.00 85.44 93 ASP A O 1
ATOM 762 N N . PRO A 1 94 ? -3.651 2.970 21.190 1.00 84.38 94 PRO A N 1
ATOM 763 C CA . PRO A 1 94 ? -2.198 3.082 21.270 1.00 84.38 94 PRO A CA 1
ATOM 764 C C . PRO A 1 94 ? -1.625 2.760 22.659 1.00 84.38 94 PRO A C 1
ATOM 766 O O . PRO A 1 94 ? -0.448 2.410 22.752 1.00 84.38 94 PRO A O 1
ATOM 769 N N . TYR A 1 95 ? -2.420 2.853 23.732 1.00 85.25 95 TYR A N 1
ATOM 770 C CA . TYR A 1 95 ? -1.947 2.576 25.092 1.00 85.25 95 TYR A CA 1
ATOM 771 C C . TYR A 1 95 ? -1.963 1.079 25.413 1.00 85.25 95 TYR A C 1
ATOM 773 O O . TYR A 1 95 ? -0.971 0.534 25.900 1.00 85.25 95 TYR A O 1
ATOM 781 N N . SER A 1 96 ? -3.076 0.395 25.135 1.00 86.50 96 SER A N 1
ATOM 782 C CA . SER A 1 96 ? -3.199 -1.047 25.387 1.00 86.50 96 SER A CA 1
ATOM 783 C C . SER A 1 96 ? -2.693 -1.918 24.228 1.00 86.50 96 SER A C 1
ATOM 785 O O . SER A 1 96 ? -2.327 -3.080 24.430 1.00 86.50 96 SER A O 1
ATOM 787 N N . GLY A 1 97 ? -2.642 -1.369 23.013 1.00 87.00 97 GLY A N 1
ATOM 788 C CA . GLY A 1 97 ? -2.426 -2.115 21.774 1.00 87.00 97 GLY A CA 1
ATOM 789 C C . GLY A 1 97 ? -3.619 -2.992 21.387 1.00 87.00 97 GLY A C 1
ATOM 790 O O . GLY A 1 97 ? -3.463 -3.889 20.563 1.00 87.00 97 GLY A O 1
ATOM 791 N N . THR A 1 98 ? -4.784 -2.798 22.008 1.00 91.50 98 THR A N 1
ATOM 792 C CA . THR A 1 98 ? -5.984 -3.604 21.749 1.00 91.50 98 THR A CA 1
ATOM 793 C C . THR A 1 98 ? -6.676 -3.112 20.489 1.00 91.50 98 THR A C 1
ATOM 795 O O . THR A 1 98 ? -6.911 -1.914 20.342 1.00 91.50 98 THR A O 1
ATOM 798 N N . ILE A 1 99 ? -7.044 -4.027 19.598 1.00 89.25 99 ILE A N 1
ATOM 799 C CA . ILE A 1 99 ? -7.840 -3.734 18.409 1.00 89.25 99 ILE A CA 1
ATOM 800 C C . ILE A 1 99 ? -9.261 -3.396 18.863 1.00 89.25 99 ILE A C 1
ATOM 802 O O . ILE A 1 99 ? -9.994 -4.255 19.355 1.00 89.25 99 ILE A O 1
ATOM 806 N N . VAL A 1 100 ? -9.647 -2.133 18.700 1.00 84.50 100 VAL A N 1
ATOM 807 C CA . VAL A 1 100 ? -10.990 -1.635 19.030 1.00 84.50 100 VAL A CA 1
ATOM 808 C C . VAL A 1 100 ? -11.963 -1.844 17.876 1.00 84.50 100 VAL A C 1
ATOM 810 O O . VAL A 1 100 ? -13.162 -1.982 18.100 1.00 84.50 100 VAL A O 1
ATOM 813 N N . ALA A 1 101 ? -11.447 -1.906 16.647 1.00 82.56 101 ALA A N 1
ATOM 814 C CA . ALA A 1 101 ? -12.224 -2.253 15.474 1.00 82.56 101 ALA A CA 1
ATOM 815 C C . ALA A 1 101 ? -11.351 -2.835 14.369 1.00 82.56 101 ALA A C 1
ATOM 817 O O . ALA A 1 101 ? -10.199 -2.442 14.196 1.00 82.56 101 ALA A O 1
ATOM 818 N N . SER A 1 102 ? -11.922 -3.749 13.597 1.00 85.31 102 SER A N 1
ATOM 819 C CA . SER A 1 102 ? -11.268 -4.336 12.438 1.00 85.31 102 SER A CA 1
ATOM 820 C C . SER A 1 102 ? -12.316 -4.648 11.384 1.00 85.31 102 SER A C 1
ATOM 822 O O . SER A 1 102 ? -13.454 -5.009 11.696 1.00 85.31 102 SER A O 1
ATOM 824 N N . SER A 1 103 ? -11.909 -4.525 10.130 1.00 84.94 103 SER A N 1
ATOM 825 C CA . SER A 1 103 ? -12.621 -5.112 8.996 1.00 84.94 103 SER A CA 1
ATOM 826 C C . SER A 1 103 ? -12.740 -6.648 9.114 1.00 84.94 103 SER A C 1
ATOM 828 O O . SER A 1 103 ? -13.698 -7.246 8.631 1.00 84.94 103 SER A O 1
ATOM 830 N N . VAL A 1 104 ? -11.847 -7.290 9.881 1.00 85.81 104 VAL A N 1
ATOM 831 C CA . VAL A 1 104 ? -11.923 -8.704 10.266 1.00 85.81 104 VAL A CA 1
ATOM 832 C C . VAL A 1 104 ? -12.465 -8.821 11.693 1.00 85.81 104 VAL A C 1
ATOM 834 O O . VAL A 1 104 ? -11.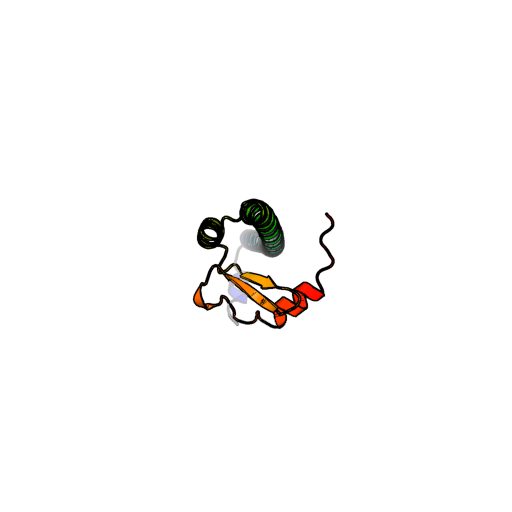747 -8.687 12.684 1.00 85.81 104 VAL A O 1
ATOM 837 N N . ARG A 1 105 ? -13.767 -9.102 11.824 1.00 83.19 105 ARG A N 1
ATOM 838 C CA . ARG A 1 105 ? -14.475 -9.064 13.122 1.00 83.19 105 ARG A CA 1
ATOM 839 C C . ARG A 1 105 ? -13.892 -9.979 14.202 1.00 83.19 105 ARG A C 1
ATOM 841 O O . ARG A 1 105 ? -14.005 -9.657 15.380 1.00 83.19 105 ARG A O 1
ATOM 848 N N . SER A 1 106 ? -13.274 -11.100 13.827 1.00 88.62 106 SER A N 1
ATOM 849 C CA . SER A 1 106 ? -12.659 -12.039 14.777 1.00 88.62 106 SER A CA 1
ATOM 850 C C . SER A 1 106 ? -11.425 -11.479 15.489 1.00 88.62 106 SER A C 1
ATOM 852 O O . SER A 1 106 ? -11.018 -12.028 16.510 1.00 88.62 106 SER A O 1
ATOM 854 N N . GLU A 1 107 ? -10.827 -10.407 14.972 1.00 88.12 107 GLU A N 1
ATOM 855 C CA . GLU A 1 107 ? -9.642 -9.770 15.554 1.00 88.12 107 GLU A CA 1
ATOM 856 C C . GLU A 1 107 ? -9.978 -8.713 16.611 1.00 88.12 107 GLU A C 1
ATOM 858 O O . GLU A 1 107 ? -9.097 -8.265 17.344 1.00 88.12 107 GLU A O 1
ATOM 863 N N . ILE A 1 108 ? -11.242 -8.297 16.712 1.00 87.31 108 ILE A N 1
ATOM 864 C CA . ILE A 1 108 ? -11.662 -7.272 17.670 1.00 87.31 108 ILE A CA 1
ATOM 865 C C . ILE A 1 108 ? -11.423 -7.785 19.097 1.00 87.31 108 ILE A C 1
ATOM 867 O O . ILE A 1 108 ? -11.813 -8.897 19.451 1.00 87.31 108 ILE A O 1
ATOM 871 N N . GLY A 1 109 ? -10.767 -6.967 19.922 1.00 88.19 109 GLY A N 1
ATOM 872 C CA . GLY A 1 109 ? -10.349 -7.325 21.278 1.00 88.19 109 GLY A CA 1
ATOM 873 C C . GLY A 1 109 ? -9.016 -8.076 21.358 1.00 88.19 109 GLY A C 1
ATOM 874 O O . GLY A 1 109 ? -8.503 -8.273 22.459 1.00 88.19 109 GLY A O 1
ATOM 875 N N . GLN A 1 110 ? -8.421 -8.465 20.226 1.00 93.56 110 GLN A N 1
ATOM 876 C CA . GLN A 1 110 ? -7.062 -9.005 20.197 1.00 93.56 110 GLN A CA 1
ATOM 877 C C . GLN A 1 110 ? -6.024 -7.881 20.265 1.00 93.56 110 GLN A C 1
ATOM 879 O O . GLN A 1 110 ? -6.332 -6.698 20.106 1.00 93.56 110 GLN A O 1
ATOM 884 N N . ARG A 1 111 ? -4.767 -8.248 20.516 1.00 91.69 111 ARG A N 1
ATOM 885 C CA . ARG A 1 111 ? -3.650 -7.302 20.528 1.00 91.69 111 ARG A CA 1
ATOM 886 C C . ARG A 1 111 ? -3.085 -7.161 19.120 1.00 91.69 111 ARG A C 1
ATOM 888 O O . ARG A 1 111 ? -2.870 -8.171 18.457 1.00 91.69 111 ARG A O 1
ATOM 895 N N . ILE A 1 112 ? -2.819 -5.932 18.689 1.00 92.00 112 ILE A N 1
ATOM 896 C CA . ILE A 1 112 ? -2.199 -5.680 17.390 1.00 92.00 112 ILE A CA 1
ATOM 897 C C . ILE A 1 112 ? -0.765 -6.224 17.341 1.00 92.00 112 ILE A C 1
ATOM 899 O O . ILE A 1 112 ? -0.109 -6.391 18.378 1.00 92.00 112 ILE A O 1
ATOM 903 N N . TYR A 1 113 ? -0.283 -6.496 16.129 1.00 90.25 113 TYR A N 1
ATOM 904 C CA . TYR A 1 113 ? 1.087 -6.922 15.877 1.00 90.25 113 TYR A CA 1
ATOM 905 C C . TYR A 1 113 ? 2.095 -5.940 16.485 1.00 90.25 113 TYR A C 1
ATOM 907 O O . TYR A 1 113 ? 1.921 -4.716 16.461 1.00 90.25 113 TYR A O 1
ATOM 915 N N . LYS A 1 114 ? 3.168 -6.482 17.069 1.00 86.75 114 LYS A N 1
ATOM 916 C CA . LYS A 1 114 ? 4.174 -5.676 17.778 1.00 86.75 114 LYS A CA 1
ATOM 917 C C . LYS A 1 114 ? 4.895 -4.734 16.820 1.00 86.75 114 LYS A C 1
ATOM 919 O O . LYS A 1 114 ? 5.266 -3.632 17.209 1.00 86.75 114 LYS A O 1
ATOM 924 N N . GLU A 1 115 ? 5.077 -5.182 15.589 1.00 87.12 115 GLU A N 1
ATOM 925 C CA . GLU A 1 115 ? 5.716 -4.469 14.495 1.00 87.12 115 GLU A CA 1
ATOM 926 C C . GLU A 1 115 ? 4.933 -3.195 14.147 1.00 87.12 115 GLU A C 1
ATOM 928 O O . GLU A 1 115 ? 5.527 -2.126 14.009 1.00 87.12 115 GLU A O 1
ATOM 933 N N . ASP A 1 116 ? 3.603 -3.280 14.088 1.00 85.50 116 ASP A N 1
ATOM 934 C CA . ASP A 1 116 ? 2.727 -2.143 13.784 1.00 85.50 116 ASP A CA 1
ATOM 935 C C . ASP A 1 116 ? 2.672 -1.147 14.943 1.00 85.50 116 ASP A C 1
ATOM 937 O O . ASP A 1 116 ? 2.748 0.066 14.734 1.00 85.50 116 ASP A O 1
ATOM 941 N N . LEU A 1 117 ? 2.634 -1.651 16.182 1.00 85.19 117 LEU A N 1
ATOM 942 C CA . LEU A 1 117 ? 2.696 -0.811 17.378 1.00 85.19 117 LEU A CA 1
ATOM 943 C C . LEU A 1 117 ? 4.020 -0.035 17.449 1.00 85.19 117 LEU A C 1
ATOM 945 O O . LEU A 1 117 ? 4.030 1.155 17.762 1.00 85.19 117 LEU A O 1
ATOM 949 N N . GLN A 1 118 ? 5.138 -0.688 17.121 1.00 85.56 118 GLN A N 1
ATOM 950 C CA . GLN A 1 118 ? 6.440 -0.030 17.033 1.00 85.56 118 GLN A CA 1
ATOM 951 C C . GLN A 1 118 ? 6.454 1.017 15.918 1.00 85.56 118 GLN A C 1
ATOM 953 O O . GLN A 1 118 ? 6.904 2.135 16.154 1.00 85.56 118 GLN A O 1
ATOM 958 N N . ARG A 1 119 ? 5.932 0.705 14.726 1.00 84.06 119 ARG A N 1
ATOM 959 C CA . ARG A 1 119 ? 5.847 1.675 13.621 1.00 84.06 119 ARG A CA 1
ATOM 960 C C . ARG A 1 119 ? 5.043 2.913 14.003 1.00 84.06 119 ARG A C 1
ATOM 962 O O . ARG A 1 119 ? 5.489 4.015 13.704 1.00 84.06 119 ARG A O 1
ATOM 969 N N . TYR A 1 120 ? 3.929 2.742 14.712 1.00 81.25 120 TYR A N 1
ATOM 970 C CA . TYR A 1 120 ? 3.131 3.854 15.226 1.00 81.25 120 TYR A CA 1
ATOM 971 C C . TYR A 1 120 ? 3.914 4.722 16.222 1.00 81.25 120 TYR A C 1
ATOM 973 O O . TYR A 1 120 ? 3.910 5.941 16.113 1.00 81.25 120 TYR A O 1
ATOM 981 N N . GLN A 1 121 ? 4.647 4.109 17.157 1.00 80.75 121 GLN A N 1
ATOM 982 C CA . GLN A 1 121 ? 5.466 4.844 18.135 1.00 80.75 121 GLN A CA 1
ATOM 983 C C . GLN A 1 121 ? 6.614 5.642 17.498 1.00 80.75 121 GLN A C 1
ATOM 985 O O . GLN A 1 121 ? 7.061 6.631 18.073 1.00 80.75 121 GLN A O 1
ATOM 990 N N . HIS A 1 122 ? 7.096 5.207 16.331 1.00 78.25 122 HIS A N 1
ATOM 991 C CA . HIS A 1 122 ? 8.170 5.870 15.589 1.00 78.25 122 HIS A CA 1
ATOM 992 C C . HIS A 1 122 ? 7.652 6.792 14.473 1.00 78.25 122 HIS A C 1
ATOM 994 O O . HIS A 1 122 ? 8.446 7.516 13.870 1.00 78.25 122 HIS A O 1
ATOM 1000 N N . GLN A 1 123 ? 6.347 6.794 14.186 1.00 69.12 123 GLN A N 1
ATOM 1001 C CA . GLN A 1 123 ? 5.740 7.791 13.315 1.00 69.12 123 GLN A CA 1
ATOM 1002 C C . GLN A 1 123 ? 5.696 9.121 14.069 1.00 69.12 123 GLN A C 1
ATOM 1004 O O . GLN A 1 123 ? 5.068 9.238 15.120 1.00 69.12 123 GLN A O 1
ATOM 1009 N N . GLY A 1 124 ? 6.383 10.136 13.535 1.00 59.75 124 GLY A N 1
ATOM 1010 C CA . GLY A 1 124 ? 6.195 11.510 13.995 1.00 59.75 124 GLY A CA 1
ATOM 1011 C C . GLY A 1 124 ? 4.711 11.872 13.938 1.00 59.75 124 GLY A C 1
ATOM 1012 O O . GLY A 1 124 ? 3.995 11.393 13.054 1.00 59.75 124 GLY A O 1
ATOM 1013 N N . GLN A 1 125 ? 4.240 12.678 14.895 1.00 52.38 125 GLN A N 1
ATOM 1014 C CA . GLN A 1 125 ? 2.858 13.154 14.872 1.00 52.38 125 GLN A CA 1
ATOM 1015 C C . GLN A 1 125 ? 2.573 13.777 13.499 1.00 52.38 125 GLN A C 1
ATOM 1017 O O . GLN A 1 125 ? 3.388 14.578 13.035 1.00 52.38 125 GLN A O 1
ATOM 1022 N N . PRO A 1 126 ? 1.468 13.405 12.829 1.00 50.91 126 PRO A N 1
ATOM 1023 C CA . PRO A 1 126 ? 1.092 14.073 11.595 1.00 50.91 126 PRO A CA 1
ATOM 1024 C C . PRO A 1 126 ? 0.918 15.564 11.898 1.00 50.91 126 PRO A C 1
ATOM 1026 O O . PRO A 1 126 ? 0.210 15.908 12.848 1.00 50.91 126 PRO A O 1
ATOM 1029 N N . GLU A 1 127 ? 1.582 16.429 11.125 1.00 40.59 127 GLU A N 1
ATOM 1030 C CA . GLU A 1 127 ? 1.282 17.861 11.141 1.00 40.59 127 GLU A CA 1
ATOM 1031 C C . GLU A 1 127 ? -0.208 18.020 10.812 1.00 40.59 127 GLU A C 1
ATOM 1033 O O . GLU A 1 127 ? -0.690 17.515 9.795 1.00 40.59 127 GLU A O 1
ATOM 1038 N N . VAL A 1 128 ? -0.940 18.616 11.752 1.00 38.00 128 VAL A N 1
ATOM 1039 C CA . VAL A 1 128 ? -2.364 18.961 11.643 1.00 38.00 128 VAL A CA 1
ATOM 1040 C C . VAL A 1 128 ? -2.534 20.333 11.023 1.00 38.00 128 VAL A C 1
ATOM 1042 O O . VAL A 1 128 ? -1.764 21.243 11.402 1.00 38.00 128 VAL A O 1
#

Secondary structure (DSSP, 8-state):
--HHHHHHTS-HHHHHHHHHHHHHHHHHHHHHHHHHHHHHHHHHHHHHHHHHHHHHHHHHHHHHHHHTT-HHHHHHHHHHH-BTTB---EEE-TTT-BEEEESSGGGTTSBPPHHHHHHHHHSPPPP-

Foldseek 3Di:
DPVVVVVVPDDPVVVVVVVVVVVVVVVVVVVVVVVVVVVVVVVVVVLVVVVVVLVVVLVVVLVVCVVVVPVVVNLVVQLVSDDPSDPWDFDADLVQQATCDIVPRVRHRPHDDPVVSVVVVPDDDPDD